Protein AF-A0A6V7W704-F1 (afdb_monomer_lite)

Structure (mmCIF, N/CA/C/O backbone):
data_AF-A0A6V7W704-F1
#
_entry.id   AF-A0A6V7W704-F1
#
loop_
_atom_site.group_PDB
_atom_site.id
_atom_site.type_symbol
_atom_site.label_atom_id
_atom_site.label_a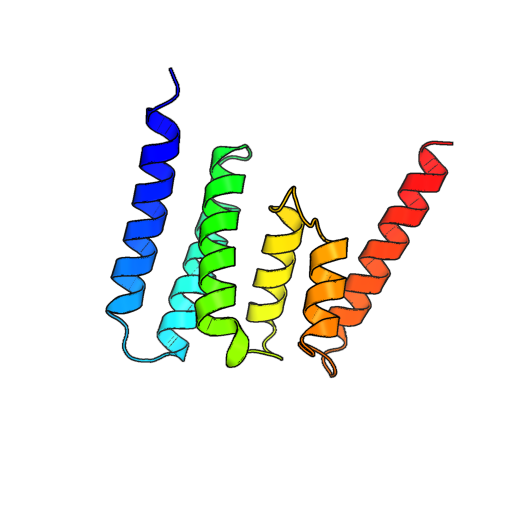lt_id
_atom_site.label_comp_id
_atom_site.label_asym_id
_atom_site.label_entity_id
_atom_site.label_seq_id
_atom_site.pdbx_PDB_ins_code
_atom_site.Cartn_x
_atom_site.Cartn_y
_atom_site.Cartn_z
_atom_site.occupancy
_atom_site.B_iso_or_equiv
_atom_site.auth_seq_id
_atom_site.auth_comp_id
_atom_site.auth_asym_id
_atom_site.auth_atom_id
_atom_site.pdbx_PDB_model_num
ATOM 1 N N . MET A 1 1 ? 15.064 19.495 18.736 1.00 40.66 1 MET A N 1
ATOM 2 C CA . MET A 1 1 ? 13.597 19.692 18.712 1.00 40.66 1 MET A CA 1
ATOM 3 C C . MET A 1 1 ? 12.981 18.735 17.688 1.00 40.66 1 MET A C 1
ATOM 5 O O . MET A 1 1 ? 12.761 19.140 16.558 1.00 40.66 1 MET A O 1
ATOM 9 N N . SER A 1 2 ? 12.744 17.466 18.049 1.00 48.12 2 SER A N 1
ATOM 10 C CA . SER A 1 2 ? 12.350 16.416 17.076 1.00 48.12 2 SER A CA 1
ATOM 11 C C . SER A 1 2 ? 11.178 15.531 17.535 1.00 48.12 2 SER A C 1
ATOM 13 O O . SER A 1 2 ? 10.911 14.497 16.937 1.00 48.12 2 SER A O 1
ATOM 15 N N . THR A 1 3 ? 10.472 15.907 18.605 1.00 52.28 3 THR A N 1
ATOM 16 C CA . THR A 1 3 ? 9.484 15.043 19.285 1.00 52.28 3 THR A CA 1
ATOM 17 C C . THR A 1 3 ? 8.037 15.231 18.818 1.00 52.28 3 THR A C 1
ATOM 19 O O . THR A 1 3 ? 7.212 14.349 19.036 1.00 52.28 3 THR A O 1
ATOM 22 N N . SER A 1 4 ? 7.708 16.350 18.165 1.00 59.91 4 SER A N 1
ATOM 23 C CA . SER A 1 4 ? 6.324 16.682 17.780 1.00 59.91 4 SER A CA 1
ATOM 24 C C . SER A 1 4 ? 5.827 15.880 16.566 1.00 59.91 4 SER A C 1
ATOM 26 O O . SER A 1 4 ? 4.713 15.363 16.560 1.00 59.91 4 SER A O 1
ATOM 28 N N . THR A 1 5 ? 6.673 15.707 15.547 1.00 59.22 5 THR A N 1
ATOM 29 C CA . THR A 1 5 ? 6.287 15.102 14.262 1.00 59.22 5 THR A CA 1
ATOM 30 C C . THR A 1 5 ? 6.114 13.587 14.330 1.00 59.22 5 THR A C 1
ATOM 32 O O . THR A 1 5 ? 5.145 13.069 13.777 1.00 59.22 5 THR A O 1
ATOM 35 N N . ALA A 1 6 ? 7.005 12.885 15.038 1.00 60.75 6 ALA A N 1
ATOM 36 C CA . ALA A 1 6 ? 6.920 11.436 15.233 1.00 60.75 6 ALA A CA 1
ATOM 37 C C . ALA A 1 6 ? 5.639 11.036 15.984 1.00 60.75 6 ALA A C 1
ATOM 39 O O . ALA A 1 6 ? 4.983 10.066 15.611 1.00 60.75 6 ALA A O 1
ATOM 40 N N . LYS A 1 7 ? 5.243 11.841 16.979 1.00 67.44 7 LYS A N 1
ATOM 41 C CA . LYS A 1 7 ? 4.055 11.601 17.801 1.00 67.44 7 LYS A CA 1
ATOM 42 C C . LYS A 1 7 ? 2.765 11.639 16.973 1.00 67.44 7 LYS A C 1
ATOM 44 O O . LYS A 1 7 ? 1.978 10.707 17.043 1.00 67.44 7 LYS A O 1
ATOM 49 N N . THR A 1 8 ? 2.591 12.641 16.104 1.00 74.38 8 THR A N 1
ATOM 50 C CA . THR A 1 8 ? 1.390 12.728 15.248 1.00 74.38 8 THR A CA 1
ATOM 51 C C . THR A 1 8 ? 1.293 11.590 14.227 1.00 74.38 8 THR A C 1
ATOM 53 O O . THR A 1 8 ? 0.201 11.107 13.948 1.00 74.38 8 THR A O 1
ATOM 56 N N . THR A 1 9 ? 2.419 11.158 13.650 1.00 77.44 9 THR A N 1
ATOM 57 C CA . THR A 1 9 ? 2.443 10.020 12.714 1.00 77.44 9 THR A CA 1
ATOM 58 C C . THR A 1 9 ? 1.999 8.733 13.404 1.00 77.44 9 THR A C 1
ATOM 60 O O . THR A 1 9 ? 1.191 7.975 12.865 1.00 77.44 9 THR A O 1
ATOM 63 N N . GLU A 1 10 ? 2.506 8.498 14.613 1.00 79.81 10 GLU A N 1
ATOM 64 C CA . GLU A 1 10 ? 2.158 7.326 15.406 1.00 79.81 10 GLU A CA 1
ATOM 65 C C . GLU A 1 10 ? 0.689 7.351 15.856 1.00 79.81 10 GLU A C 1
ATOM 67 O O . GLU A 1 10 ? 0.017 6.320 15.804 1.00 79.81 10 GLU A O 1
ATOM 72 N N . ASP A 1 11 ? 0.159 8.526 16.201 1.00 86.44 11 ASP A N 1
ATOM 73 C CA . ASP A 1 11 ? -1.253 8.707 16.550 1.00 86.44 11 ASP A CA 1
ATOM 74 C C . ASP A 1 11 ? -2.182 8.401 15.359 1.00 86.44 11 ASP A C 1
ATOM 76 O O . ASP A 1 11 ? -3.147 7.647 15.512 1.00 86.44 11 ASP A O 1
ATOM 80 N N . ASN A 1 12 ? -1.857 8.893 14.154 1.00 86.19 12 ASN A N 1
ATOM 81 C CA . ASN A 1 12 ? -2.613 8.594 12.929 1.00 86.19 12 ASN A CA 1
ATOM 82 C C . ASN A 1 12 ? -2.622 7.090 12.624 1.00 86.19 12 ASN A C 1
ATOM 84 O O . ASN A 1 12 ? -3.669 6.504 12.346 1.00 86.19 12 ASN A O 1
ATOM 88 N N . PHE A 1 13 ? -1.455 6.449 12.711 1.00 90.69 13 PHE A N 1
ATOM 89 C CA . PHE A 1 13 ? -1.322 5.014 12.484 1.00 90.69 13 PHE A CA 1
ATOM 90 C C . PHE A 1 13 ? -2.147 4.200 13.490 1.00 90.69 13 PHE A C 1
ATOM 92 O O . PHE A 1 13 ? -2.925 3.326 13.099 1.00 90.69 13 PHE A O 1
ATOM 99 N N . ARG A 1 14 ? -2.041 4.525 14.786 1.00 91.25 14 ARG A N 1
ATOM 100 C CA . ARG A 1 14 ? -2.803 3.864 15.856 1.00 91.25 14 ARG A CA 1
ATOM 101 C C . ARG A 1 14 ? -4.308 4.048 15.688 1.00 91.25 14 ARG A C 1
ATOM 103 O O . ARG A 1 14 ? -5.052 3.093 15.919 1.00 91.25 14 ARG A O 1
ATOM 110 N N . TYR A 1 15 ? -4.758 5.232 15.272 1.00 91.62 15 TYR A N 1
ATOM 111 C CA . TYR A 1 15 ? -6.168 5.493 14.983 1.00 91.62 15 TYR A CA 1
ATOM 112 C C . TYR A 1 15 ? -6.696 4.557 13.888 1.00 91.62 15 TYR A C 1
ATOM 114 O O . TYR A 1 15 ? -7.661 3.826 14.129 1.00 91.62 15 TYR A O 1
ATOM 122 N N . VAL A 1 16 ? -6.030 4.513 12.726 1.00 94.31 16 VAL A N 1
ATOM 123 C CA . VAL A 1 16 ? -6.458 3.672 11.595 1.00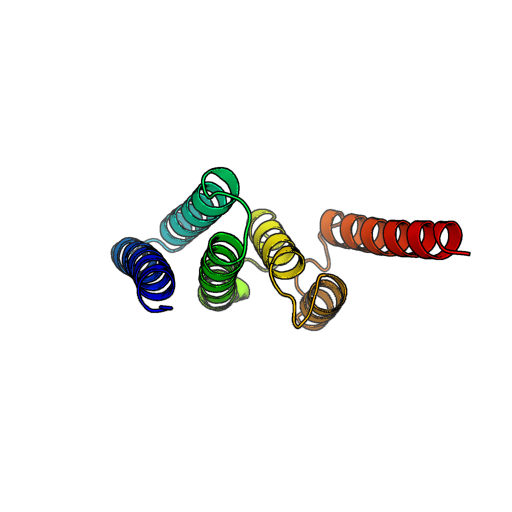 94.31 16 VAL A CA 1
ATOM 124 C C . VAL A 1 16 ? -6.461 2.197 11.985 1.00 94.31 16 VAL A C 1
ATOM 126 O O . VAL A 1 16 ? -7.441 1.499 11.732 1.00 94.31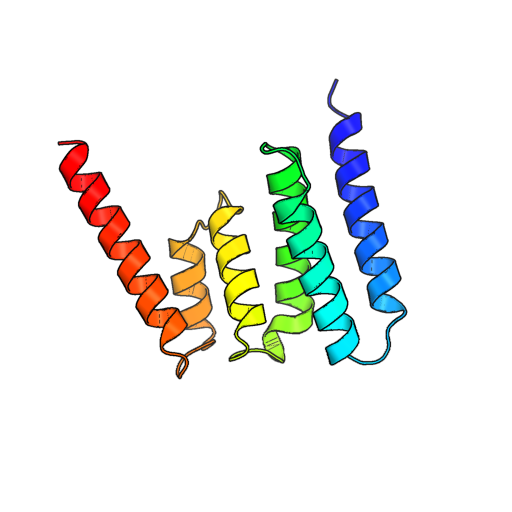 16 VAL A O 1
ATOM 129 N N . GLN A 1 17 ? -5.409 1.715 12.653 1.00 94.12 17 GLN A N 1
ATOM 130 C CA . GLN A 1 17 ? -5.341 0.321 13.090 1.00 94.12 17 GLN A CA 1
ATOM 131 C C . GLN A 1 17 ? -6.460 -0.043 14.069 1.00 94.12 17 GLN A C 1
ATOM 133 O O . GLN A 1 17 ? -7.054 -1.115 13.952 1.00 94.12 17 GLN A O 1
ATOM 138 N N . LYS A 1 18 ? -6.758 0.828 15.041 1.00 94.62 18 LYS A N 1
ATOM 139 C CA . LYS A 1 18 ? -7.817 0.579 16.025 1.00 94.62 18 LYS A CA 1
ATOM 140 C C . LYS A 1 18 ? -9.193 0.538 15.360 1.00 94.62 18 LYS A C 1
ATOM 142 O O . LYS A 1 18 ? -9.955 -0.383 15.635 1.00 94.62 18 LYS A O 1
ATOM 147 N N . ALA A 1 19 ? -9.481 1.486 14.469 1.00 95.69 19 ALA A N 1
ATOM 148 C CA . ALA A 1 19 ? -10.737 1.526 13.723 1.00 95.69 19 ALA A CA 1
ATOM 149 C C . ALA A 1 19 ? -10.891 0.322 12.775 1.00 95.69 19 ALA A C 1
ATOM 151 O O . ALA A 1 19 ? -11.962 -0.272 12.690 1.00 95.69 19 ALA A O 1
ATOM 152 N N . ALA A 1 20 ? -9.812 -0.099 12.111 1.00 96.31 20 ALA A N 1
ATOM 153 C CA . ALA A 1 20 ? -9.837 -1.272 11.243 1.00 96.31 20 ALA A CA 1
ATOM 154 C C . ALA A 1 20 ? -10.107 -2.568 12.026 1.00 96.31 20 ALA A C 1
ATOM 156 O O . ALA A 1 20 ? -10.868 -3.418 11.571 1.00 96.31 20 ALA A O 1
ATOM 157 N N . LYS A 1 21 ? -9.527 -2.715 13.224 1.00 94.00 21 LYS A N 1
ATOM 158 C CA . LYS A 1 21 ? -9.712 -3.907 14.069 1.00 94.00 21 LYS A CA 1
ATOM 159 C C . LYS A 1 21 ? -11.144 -4.095 14.572 1.00 94.00 21 LYS A C 1
ATOM 161 O O . LYS A 1 21 ? -11.493 -5.221 14.898 1.00 94.00 21 LYS A O 1
ATOM 166 N N . SER A 1 22 ? -11.962 -3.042 14.621 1.00 96.00 22 SER A N 1
ATOM 167 C CA . SER A 1 22 ? -13.389 -3.154 14.961 1.00 96.00 22 SER A CA 1
ATOM 168 C C . SER A 1 22 ? -14.288 -3.554 13.783 1.00 96.00 22 SER A C 1
ATOM 170 O O . SER A 1 22 ? -15.498 -3.645 13.953 1.00 96.00 22 SER A O 1
ATOM 172 N N . ILE A 1 23 ? -13.731 -3.749 12.584 1.00 97.50 23 ILE A N 1
ATOM 173 C CA . ILE A 1 23 ? -14.481 -4.173 11.396 1.00 97.50 23 ILE A CA 1
ATOM 174 C C . ILE A 1 23 ? -14.222 -5.661 11.177 1.00 97.50 23 ILE A C 1
ATOM 176 O O . ILE A 1 23 ? -13.131 -6.029 10.750 1.00 97.50 23 ILE A O 1
ATOM 180 N N . ASP A 1 24 ? -15.203 -6.520 11.443 1.00 95.94 24 ASP A N 1
ATOM 181 C CA . ASP A 1 24 ? -15.023 -7.979 11.348 1.00 95.94 24 ASP A CA 1
ATOM 182 C C . ASP A 1 24 ? -14.878 -8.479 9.906 1.00 95.94 24 ASP A C 1
ATOM 184 O O . ASP A 1 24 ? -14.066 -9.358 9.624 1.00 95.94 24 ASP A O 1
ATOM 188 N N . ASP A 1 25 ? -15.629 -7.884 8.980 1.00 97.50 25 ASP A N 1
ATOM 189 C CA . ASP A 1 25 ? -15.598 -8.241 7.563 1.00 97.50 25 ASP A CA 1
ATOM 190 C C . ASP A 1 25 ? -14.272 -7.815 6.910 1.00 97.50 25 ASP A C 1
ATOM 192 O O . ASP A 1 25 ? -13.914 -6.633 6.903 1.00 97.50 25 ASP A O 1
ATOM 196 N N . ILE A 1 26 ? -13.544 -8.787 6.353 1.00 95.69 26 ILE A N 1
ATOM 197 C CA . ILE A 1 26 ? -12.197 -8.578 5.806 1.00 95.69 26 ILE A CA 1
ATOM 198 C C . ILE A 1 26 ? -12.175 -7.646 4.589 1.00 95.69 26 ILE A C 1
ATOM 200 O O . ILE A 1 26 ? -11.236 -6.864 4.447 1.00 95.69 26 ILE A O 1
ATOM 204 N N . GLU A 1 27 ? -13.197 -7.690 3.734 1.00 96.81 27 GLU A N 1
ATOM 205 C CA . GLU A 1 27 ? -13.294 -6.840 2.544 1.00 96.81 27 GLU A CA 1
ATOM 206 C C . GLU A 1 27 ? -13.605 -5.401 2.955 1.00 96.81 27 GLU A C 1
ATOM 208 O O . GLU A 1 27 ? -12.918 -4.468 2.542 1.00 96.81 27 GLU A O 1
ATOM 213 N N . LYS A 1 28 ? -14.569 -5.200 3.859 1.00 97.94 28 LYS A N 1
ATOM 214 C CA . LYS A 1 28 ? -14.872 -3.873 4.416 1.00 97.94 28 LYS A CA 1
ATOM 215 C C . LYS A 1 28 ? -13.674 -3.297 5.162 1.00 97.94 28 LYS A C 1
ATOM 217 O O . LYS A 1 28 ? -13.400 -2.102 5.038 1.00 97.94 28 LYS A O 1
ATOM 222 N N . ARG A 1 29 ? -12.942 -4.131 5.906 1.00 97.88 29 ARG A N 1
ATOM 223 C CA . ARG A 1 29 ? -11.713 -3.731 6.596 1.00 97.88 29 ARG A CA 1
ATOM 224 C C . ARG A 1 29 ? -10.639 -3.305 5.598 1.00 97.88 29 ARG A C 1
ATOM 226 O O . ARG A 1 29 ? -10.053 -2.238 5.771 1.00 97.88 29 ARG A O 1
ATOM 233 N N . PHE A 1 30 ? -10.412 -4.089 4.545 1.00 97.75 30 PHE A N 1
ATOM 234 C CA . PHE A 1 30 ? -9.458 -3.749 3.491 1.00 97.75 30 PHE A CA 1
ATOM 235 C C . PHE A 1 30 ? -9.833 -2.436 2.792 1.00 97.75 30 PHE A C 1
ATOM 237 O O . PHE A 1 30 ? -9.000 -1.537 2.695 1.00 97.75 30 PHE A O 1
ATOM 244 N N . VAL A 1 31 ? -11.097 -2.277 2.386 1.00 97.75 31 VAL A N 1
ATOM 245 C CA . VAL A 1 31 ? -11.611 -1.048 1.759 1.00 97.75 31 VAL A CA 1
ATOM 246 C C . VAL A 1 31 ? -11.420 0.165 2.663 1.00 97.75 31 VAL A C 1
ATOM 248 O O . VAL A 1 31 ? -10.993 1.217 2.186 1.00 97.75 31 VAL A O 1
ATOM 251 N N . PHE A 1 32 ? -11.714 0.034 3.959 1.00 98.00 32 PHE A N 1
ATOM 252 C CA . PHE A 1 32 ? -11.487 1.100 4.930 1.00 98.00 32 PHE A CA 1
ATOM 253 C C . PHE A 1 32 ? -10.010 1.507 4.966 1.00 98.00 32 PHE A C 1
ATOM 255 O O . PHE A 1 32 ? -9.699 2.681 4.772 1.00 98.00 32 PHE A O 1
ATOM 262 N N . VAL A 1 33 ? -9.101 0.546 5.150 1.00 97.62 33 VAL A N 1
ATOM 263 C CA . VAL A 1 33 ? -7.657 0.815 5.236 1.00 97.62 33 VAL A CA 1
ATOM 264 C C . VAL A 1 33 ? -7.122 1.428 3.944 1.00 97.62 33 VAL A C 1
ATOM 266 O O . VAL A 1 33 ? -6.421 2.436 3.996 1.00 97.62 33 VAL A O 1
ATOM 269 N N . TYR A 1 34 ? -7.488 0.867 2.790 1.00 98.06 34 TYR A N 1
ATOM 270 C CA . TYR A 1 34 ? -7.105 1.384 1.478 1.00 98.06 34 TYR A CA 1
ATOM 271 C C . TYR A 1 34 ? -7.531 2.847 1.305 1.00 98.06 34 TYR A C 1
ATOM 273 O O . TYR A 1 34 ? -6.707 3.691 0.960 1.00 98.06 34 TYR A O 1
ATOM 281 N N . ARG A 1 35 ? -8.788 3.179 1.628 1.00 97.81 35 ARG A N 1
ATOM 282 C CA . ARG A 1 35 ? -9.290 4.558 1.539 1.00 97.81 35 ARG A CA 1
ATOM 283 C C . ARG A 1 35 ? -8.572 5.504 2.492 1.00 97.81 35 ARG A C 1
ATOM 285 O O . ARG A 1 35 ? -8.230 6.603 2.081 1.00 97.81 35 ARG A O 1
ATOM 292 N N . GLN A 1 36 ? -8.310 5.082 3.731 1.00 97.31 36 GLN A N 1
ATOM 293 C CA . GLN A 1 36 ? -7.551 5.903 4.677 1.00 97.31 36 GLN A CA 1
ATOM 294 C C . GLN A 1 36 ? -6.154 6.216 4.135 1.00 97.31 36 GLN A C 1
ATOM 296 O O . GLN A 1 36 ? -5.738 7.369 4.168 1.00 97.31 36 GLN A O 1
ATOM 301 N N . ILE A 1 37 ? -5.453 5.218 3.587 1.00 97.56 37 ILE A N 1
ATOM 302 C CA . ILE A 1 37 ? -4.133 5.412 2.973 1.00 97.56 37 ILE A CA 1
ATOM 303 C C . ILE A 1 37 ? -4.192 6.458 1.860 1.00 97.56 37 ILE A C 1
ATOM 305 O O . ILE A 1 37 ? -3.369 7.371 1.872 1.00 97.56 37 ILE A O 1
ATOM 309 N N . LEU A 1 38 ? -5.162 6.357 0.947 1.00 97.25 38 LEU A N 1
ATOM 310 C CA . LEU A 1 38 ? -5.331 7.341 -0.124 1.00 97.25 38 LEU A CA 1
ATOM 311 C C . LEU A 1 38 ? -5.637 8.737 0.425 1.00 97.25 38 LEU A C 1
ATOM 313 O O . LEU A 1 38 ? -5.011 9.697 0.006 1.00 97.25 38 LEU A O 1
ATOM 317 N N . THR A 1 39 ? -6.507 8.861 1.429 1.00 96.06 39 THR A N 1
ATOM 318 C CA . THR A 1 39 ? -6.786 10.158 2.065 1.00 96.06 39 THR A CA 1
ATOM 319 C C . THR A 1 39 ? -5.534 10.778 2.689 1.00 96.06 39 THR A C 1
ATOM 321 O O . THR A 1 39 ? -5.301 11.973 2.536 1.00 96.06 39 THR A O 1
ATOM 324 N N . PHE A 1 40 ? -4.690 9.997 3.370 1.00 94.88 40 PHE A N 1
ATOM 325 C CA . PHE A 1 40 ? -3.415 10.516 3.880 1.00 94.88 40 PHE A CA 1
ATOM 326 C C . PHE A 1 40 ? -2.452 10.887 2.745 1.00 94.88 40 PHE A C 1
ATOM 328 O O . PHE A 1 40 ? -1.733 11.879 2.853 1.00 94.88 40 PHE A O 1
ATOM 335 N N . GLU A 1 41 ? -2.434 10.116 1.661 1.00 95.81 41 GLU A N 1
ATOM 336 C CA . GLU A 1 41 ? -1.616 10.406 0.485 1.00 95.81 41 GLU A CA 1
ATOM 337 C C . GLU A 1 41 ? -2.077 11.669 -0.252 1.00 95.81 41 GLU A C 1
ATOM 339 O O . GLU A 1 41 ? -1.240 12.444 -0.687 1.00 95.81 41 GLU A O 1
ATOM 344 N N . GLU A 1 42 ? -3.368 11.960 -0.312 1.00 95.50 42 GLU A N 1
ATOM 345 C CA . GLU A 1 42 ? -3.879 13.140 -1.012 1.00 95.50 42 GLU A CA 1
ATOM 346 C C . GLU A 1 42 ? -3.840 14.397 -0.131 1.00 95.50 42 GLU A C 1
ATOM 348 O O . GLU A 1 42 ? -3.476 15.477 -0.594 1.00 95.50 42 GLU A O 1
ATOM 353 N N . CYS A 1 43 ? -4.202 14.276 1.150 1.00 93.69 43 CYS A N 1
ATOM 354 C CA . CYS A 1 43 ? -4.458 15.433 2.011 1.00 93.69 43 CYS A CA 1
ATOM 355 C C . CYS A 1 43 ? -3.261 15.877 2.861 1.00 93.69 43 CYS A C 1
ATOM 357 O O . CYS A 1 43 ? -3.290 16.977 3.415 1.00 93.69 43 CYS A O 1
ATOM 359 N N . MET A 1 44 ? -2.224 15.049 3.027 1.00 93.12 44 MET A N 1
ATOM 360 C CA . MET A 1 44 ? -1.026 15.477 3.753 1.00 93.12 44 MET A CA 1
ATOM 361 C C . MET A 1 44 ? -0.111 16.318 2.863 1.00 93.12 44 MET A C 1
ATOM 363 O O . MET A 1 44 ? 0.152 15.972 1.708 1.00 93.12 44 MET A O 1
ATOM 367 N N . GLU A 1 45 ? 0.445 17.376 3.454 1.00 92.50 45 GLU A N 1
ATOM 368 C CA . GLU A 1 45 ? 1.496 18.185 2.841 1.00 92.50 45 GLU A CA 1
ATOM 369 C C . GLU A 1 45 ? 2.722 17.326 2.503 1.00 92.50 45 GLU A C 1
ATOM 371 O O . GLU A 1 45 ? 3.123 16.449 3.278 1.00 92.50 45 GLU A O 1
ATOM 376 N N . GLU A 1 46 ? 3.308 17.570 1.330 1.00 91.81 46 GLU A N 1
ATOM 377 C CA . GLU A 1 46 ? 4.502 16.862 0.879 1.00 91.81 46 GLU A CA 1
ATOM 378 C C . GLU A 1 46 ? 5.670 17.055 1.847 1.00 91.81 46 GLU A C 1
ATOM 380 O O . GLU A 1 46 ? 5.921 18.142 2.364 1.00 91.81 46 GLU A O 1
ATOM 385 N N . GLY A 1 47 ? 6.416 15.977 2.085 1.00 91.00 47 GLY A N 1
ATOM 386 C CA . GLY A 1 47 ? 7.598 16.020 2.932 1.00 91.00 47 GLY A CA 1
ATOM 387 C C . GLY A 1 47 ? 7.785 14.782 3.806 1.00 91.00 47 GLY A C 1
ATOM 388 O O . GLY A 1 47 ? 7.057 13.791 3.693 1.00 91.00 47 GLY A O 1
ATOM 389 N N . PRO A 1 48 ? 8.765 14.824 4.729 1.00 90.38 48 PRO A N 1
ATOM 390 C CA . PRO A 1 48 ? 9.172 13.656 5.509 1.00 90.38 48 PRO A CA 1
ATOM 391 C C . PRO A 1 48 ? 8.033 13.024 6.319 1.00 90.38 48 PRO A C 1
ATOM 393 O O . PRO A 1 48 ? 7.975 11.803 6.462 1.00 90.38 48 PRO A O 1
ATOM 396 N N . LYS A 1 49 ? 7.100 13.844 6.819 1.00 89.31 49 LYS A N 1
ATOM 397 C CA . LYS A 1 49 ? 5.972 13.386 7.641 1.00 89.31 49 LYS A CA 1
ATOM 398 C C . LYS A 1 49 ? 4.978 12.539 6.844 1.00 89.31 49 LYS A C 1
ATOM 400 O O . LYS A 1 49 ? 4.585 11.466 7.305 1.00 89.31 49 LYS A O 1
ATOM 405 N N . LYS A 1 50 ? 4.596 13.006 5.652 1.00 92.06 50 LYS A N 1
ATOM 406 C CA . LYS A 1 50 ? 3.753 12.262 4.709 1.00 92.06 50 LYS A CA 1
ATOM 407 C C . LYS A 1 50 ? 4.429 10.965 4.298 1.00 92.06 50 LYS A C 1
ATOM 409 O O . LYS A 1 50 ? 3.835 9.902 4.457 1.00 92.06 50 LYS A O 1
ATOM 414 N N . ASN A 1 51 ? 5.700 11.044 3.898 1.00 92.12 51 ASN A N 1
ATOM 415 C CA . ASN A 1 51 ? 6.476 9.876 3.484 1.00 92.12 51 ASN A CA 1
ATOM 416 C C . ASN A 1 51 ? 6.478 8.792 4.563 1.00 92.12 51 ASN A C 1
ATOM 418 O O . ASN A 1 51 ? 6.199 7.631 4.274 1.00 92.12 51 ASN A O 1
ATOM 422 N N . GLN A 1 52 ? 6.735 9.169 5.817 1.00 91.94 52 GLN A N 1
ATOM 423 C CA . GLN A 1 52 ? 6.734 8.226 6.930 1.00 91.94 52 GLN A CA 1
ATOM 424 C C . GLN A 1 52 ? 5.336 7.656 7.206 1.00 91.94 52 GLN A C 1
ATOM 426 O O . GLN A 1 52 ? 5.199 6.443 7.355 1.00 91.94 52 GLN A O 1
ATOM 431 N N . THR A 1 53 ? 4.305 8.504 7.250 1.00 92.88 53 THR A N 1
ATOM 432 C CA . THR A 1 53 ? 2.929 8.090 7.574 1.00 92.88 53 THR A CA 1
ATOM 433 C C . THR A 1 53 ? 2.380 7.126 6.525 1.00 92.88 53 THR A C 1
ATOM 435 O O . THR A 1 53 ? 1.934 6.029 6.866 1.00 92.88 53 THR A O 1
ATOM 438 N N . VAL A 1 54 ? 2.474 7.495 5.244 1.00 95.00 54 VAL A N 1
ATOM 439 C CA . VAL A 1 54 ? 1.991 6.666 4.133 1.00 95.00 54 VAL A CA 1
ATOM 440 C C . VAL A 1 54 ? 2.794 5.370 4.057 1.00 95.00 54 VAL A C 1
ATOM 442 O O . VAL A 1 54 ? 2.196 4.297 4.003 1.00 95.00 54 VAL A O 1
ATOM 445 N N . LYS A 1 55 ? 4.132 5.421 4.160 1.00 94.19 55 LYS A N 1
ATOM 446 C CA . LYS A 1 55 ? 4.965 4.207 4.163 1.00 94.19 55 LYS A CA 1
ATOM 447 C C . LYS A 1 55 ? 4.575 3.249 5.288 1.00 94.19 55 LYS A C 1
ATOM 449 O O . LYS A 1 55 ? 4.463 2.049 5.041 1.00 94.19 55 LYS A O 1
ATOM 454 N N . MET A 1 56 ? 4.362 3.746 6.508 1.00 94.44 56 MET A N 1
ATOM 455 C CA . MET A 1 56 ? 3.968 2.909 7.646 1.00 94.44 56 MET A CA 1
ATOM 456 C C . MET A 1 56 ? 2.612 2.234 7.418 1.00 94.44 56 MET A C 1
ATOM 458 O O . MET A 1 56 ? 2.502 1.019 7.589 1.00 94.44 56 MET A O 1
ATOM 462 N N . LEU A 1 57 ? 1.600 2.996 6.992 1.00 96.19 57 LEU A N 1
ATOM 463 C CA . LEU A 1 57 ? 0.263 2.458 6.732 1.00 96.19 57 LEU A CA 1
ATOM 464 C C . LEU A 1 57 ? 0.266 1.445 5.581 1.00 96.19 57 LEU A C 1
ATOM 466 O O . LEU A 1 57 ? -0.315 0.371 5.719 1.00 96.19 57 LEU A O 1
ATOM 470 N N . VAL A 1 58 ? 0.962 1.747 4.482 1.00 96.44 58 VAL A N 1
ATOM 471 C CA . VAL A 1 58 ? 1.095 0.844 3.331 1.00 96.44 58 VAL A CA 1
ATOM 472 C C . VAL A 1 58 ? 1.818 -0.439 3.730 1.00 96.44 58 VAL A C 1
ATOM 474 O O . VAL A 1 58 ? 1.344 -1.522 3.410 1.00 96.44 58 VAL A O 1
ATOM 477 N N . THR A 1 59 ? 2.922 -0.349 4.479 1.00 95.19 59 THR A N 1
ATOM 478 C CA . THR A 1 59 ? 3.651 -1.534 4.971 1.00 95.19 59 THR A CA 1
ATOM 479 C C . THR A 1 59 ? 2.733 -2.439 5.787 1.00 95.19 59 THR A C 1
ATOM 481 O O . THR A 1 59 ? 2.701 -3.650 5.579 1.00 95.19 59 THR A O 1
ATOM 484 N N . TRP A 1 60 ? 1.961 -1.852 6.703 1.00 96.06 60 TRP A N 1
ATOM 485 C CA . TRP A 1 60 ? 1.008 -2.606 7.504 1.00 96.06 60 TRP A CA 1
ATOM 486 C C . TRP A 1 60 ? -0.086 -3.246 6.641 1.00 96.06 60 TRP A C 1
ATOM 488 O O . TRP A 1 60 ? -0.334 -4.440 6.785 1.00 96.06 60 TRP A O 1
ATOM 498 N N . ALA A 1 61 ? -0.682 -2.503 5.706 1.00 96.88 61 ALA A N 1
ATOM 499 C CA . ALA A 1 61 ? -1.723 -3.025 4.824 1.00 96.88 61 ALA A CA 1
ATOM 500 C C . ALA A 1 61 ? -1.222 -4.173 3.928 1.00 96.88 61 ALA A C 1
ATOM 502 O O . ALA A 1 61 ? -1.917 -5.174 3.763 1.00 96.88 61 ALA A O 1
ATOM 503 N N . LEU A 1 62 ? -0.006 -4.069 3.384 1.00 95.38 62 LEU A N 1
ATOM 504 C CA . LEU A 1 62 ? 0.600 -5.130 2.576 1.00 95.38 62 LEU A CA 1
ATOM 505 C C . LEU A 1 62 ? 0.837 -6.408 3.393 1.00 95.38 62 LEU A C 1
ATOM 507 O O . LEU A 1 62 ? 0.592 -7.503 2.890 1.00 95.38 62 LEU A O 1
ATOM 511 N N . ASN A 1 63 ? 1.261 -6.275 4.652 1.00 94.88 63 ASN A N 1
ATOM 512 C CA . ASN A 1 63 ? 1.456 -7.417 5.547 1.00 94.88 63 ASN A CA 1
ATOM 513 C C . ASN A 1 63 ? 0.129 -8.062 5.970 1.00 94.88 63 ASN A C 1
ATOM 515 O O . ASN A 1 63 ? 0.029 -9.285 5.994 1.00 94.88 63 ASN A O 1
ATOM 519 N N . GLU A 1 64 ? -0.881 -7.251 6.289 1.00 95.19 64 GLU A N 1
ATOM 520 C CA . GLU A 1 64 ? -2.188 -7.723 6.764 1.00 95.19 64 GLU A CA 1
ATOM 521 C C . GLU A 1 64 ? -3.001 -8.384 5.640 1.00 95.19 64 GLU A C 1
ATOM 523 O O . GLU A 1 64 ? -3.600 -9.439 5.833 1.00 95.19 64 GLU A O 1
ATOM 528 N N . PHE A 1 65 ? -3.022 -7.776 4.451 1.00 95.62 65 PHE A N 1
ATOM 529 C CA . PHE A 1 65 ? -3.949 -8.155 3.383 1.00 95.62 65 PHE A CA 1
ATOM 530 C C . PHE A 1 65 ? -3.267 -8.816 2.180 1.00 95.62 65 PHE A C 1
ATOM 532 O O . PHE A 1 65 ? -3.940 -9.474 1.391 1.00 95.62 65 PHE A O 1
ATOM 539 N N . GLY A 1 66 ? -1.946 -8.701 2.010 1.00 90.81 66 GLY A N 1
ATOM 540 C CA . GLY A 1 66 ? -1.256 -9.129 0.785 1.00 90.81 66 GLY A CA 1
ATOM 541 C C . GLY A 1 66 ? -1.584 -10.562 0.350 1.00 90.81 66 GLY A C 1
ATOM 542 O O . GLY A 1 66 ? -1.821 -10.817 -0.830 1.00 90.81 66 GLY A O 1
ATOM 543 N N . GLY A 1 67 ? -1.681 -11.496 1.299 1.00 90.00 67 GLY A N 1
ATOM 544 C CA . GLY A 1 67 ? -1.978 -12.900 1.008 1.00 90.00 67 GLY A CA 1
ATOM 545 C C . GLY A 1 67 ? -3.321 -13.144 0.305 1.00 90.00 67 GLY A C 1
ATOM 546 O O . GLY A 1 67 ? -3.392 -14.044 -0.532 1.00 90.00 67 GLY A O 1
ATOM 547 N N . GLY A 1 68 ? -4.350 -12.345 0.613 1.00 91.31 68 GLY A N 1
ATOM 548 C CA . GLY A 1 68 ? -5.720 -12.522 0.112 1.00 91.31 68 GLY A CA 1
ATOM 549 C C . GLY A 1 68 ? -6.039 -11.773 -1.184 1.00 91.31 68 GLY A C 1
ATOM 550 O O . GLY A 1 68 ? -7.011 -12.103 -1.852 1.00 91.31 68 GLY A O 1
ATOM 551 N N . TYR A 1 69 ? -5.208 -10.802 -1.575 1.00 93.75 69 TYR A N 1
ATOM 552 C CA . TYR A 1 69 ? -5.510 -9.851 -2.655 1.00 93.75 69 TYR A CA 1
ATOM 553 C C . TYR A 1 69 ? -4.437 -9.841 -3.757 1.00 93.75 69 TYR A C 1
ATOM 555 O O . TYR A 1 69 ? -4.152 -8.813 -4.367 1.00 93.75 69 TYR A O 1
ATOM 563 N N . LYS A 1 70 ? -3.830 -11.001 -4.043 1.00 92.00 70 LYS A N 1
ATOM 564 C CA . LYS A 1 70 ? -2.668 -11.147 -4.951 1.00 92.00 70 LYS A CA 1
ATOM 565 C C . LYS A 1 70 ? -2.884 -10.683 -6.395 1.00 92.00 70 LYS A C 1
ATOM 567 O O . LYS A 1 70 ? -1.913 -10.543 -7.133 1.00 92.00 70 LYS A O 1
ATOM 572 N N . SER A 1 71 ? -4.129 -10.503 -6.819 1.00 92.31 71 SER A N 1
ATOM 573 C CA . SER A 1 71 ? -4.490 -10.025 -8.159 1.00 92.31 71 SER A CA 1
ATOM 574 C C . SER A 1 71 ? -5.415 -8.807 -8.119 1.00 92.31 71 SER A C 1
ATOM 576 O O . SER A 1 71 ? -5.900 -8.378 -9.160 1.00 92.31 71 SER A O 1
ATOM 578 N N . ASP A 1 72 ? -5.663 -8.242 -6.935 1.00 94.38 72 ASP A N 1
ATOM 579 C CA . ASP A 1 72 ? -6.560 -7.101 -6.769 1.00 94.38 72 ASP A CA 1
ATOM 580 C C . ASP A 1 72 ? -5.869 -5.798 -7.188 1.00 94.38 72 ASP A C 1
ATOM 582 O O . ASP A 1 72 ? -4.769 -5.477 -6.733 1.00 94.38 72 ASP A O 1
ATOM 586 N N . LYS A 1 73 ? -6.533 -5.001 -8.025 1.00 92.31 73 LYS A N 1
ATOM 587 C CA . LYS A 1 73 ? -5.998 -3.720 -8.503 1.00 92.31 73 LYS A CA 1
ATOM 588 C C . LYS A 1 73 ? -5.673 -2.744 -7.362 1.00 92.31 73 LYS A C 1
ATOM 590 O O . LYS A 1 73 ? -4.661 -2.054 -7.423 1.00 92.31 73 LYS A O 1
ATOM 595 N N . ARG A 1 74 ? -6.468 -2.729 -6.290 1.00 95.38 74 ARG A N 1
ATOM 596 C CA . ARG A 1 74 ? -6.237 -1.882 -5.106 1.00 95.38 74 ARG A CA 1
ATOM 597 C C . ARG A 1 74 ? -4.967 -2.304 -4.376 1.00 95.38 74 ARG A C 1
ATOM 599 O O . ARG A 1 74 ? -4.232 -1.463 -3.868 1.00 95.38 74 ARG A O 1
ATOM 606 N N . MET A 1 75 ? -4.674 -3.606 -4.362 1.00 95.94 75 MET A N 1
ATOM 607 C CA . MET A 1 75 ? -3.419 -4.124 -3.818 1.00 95.94 75 MET A CA 1
ATOM 608 C C . MET A 1 75 ? -2.225 -3.682 -4.673 1.00 95.94 75 MET A C 1
ATOM 610 O O . MET A 1 75 ? -1.191 -3.309 -4.123 1.00 95.94 75 MET A O 1
ATOM 614 N N . LEU A 1 76 ? -2.365 -3.657 -6.003 1.00 94.62 76 LEU A N 1
ATOM 615 C CA . LEU A 1 76 ? -1.326 -3.133 -6.896 1.00 94.62 76 LEU A CA 1
ATOM 616 C C . LEU A 1 76 ? -1.034 -1.651 -6.610 1.00 94.62 76 LEU A C 1
ATOM 618 O O . LEU A 1 76 ? 0.128 -1.250 -6.584 1.00 94.62 76 LEU A O 1
ATOM 622 N N . ASP A 1 77 ? -2.058 -0.848 -6.325 1.00 95.56 77 ASP A N 1
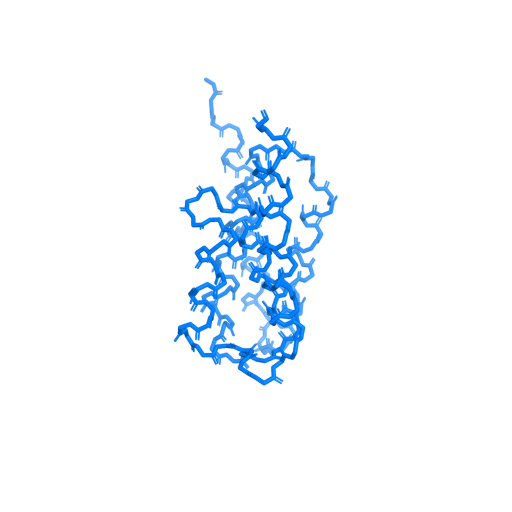ATOM 623 C CA . ASP A 1 77 ? -1.870 0.555 -5.945 1.00 95.56 77 ASP A CA 1
ATOM 624 C C . ASP A 1 77 ? -1.103 0.709 -4.624 1.00 95.56 77 ASP A C 1
ATOM 626 O O . ASP A 1 77 ? -0.214 1.553 -4.524 1.00 95.56 77 ASP A O 1
ATOM 630 N N . LEU A 1 78 ? -1.355 -0.149 -3.629 1.00 96.56 78 LEU A N 1
ATOM 631 C CA . LEU A 1 78 ? -0.567 -0.151 -2.390 1.00 96.56 78 LEU A CA 1
ATOM 632 C C . LEU A 1 78 ? 0.910 -0.474 -2.649 1.00 96.56 78 LEU A C 1
ATOM 634 O O . LEU A 1 78 ? 1.792 0.168 -2.077 1.00 96.56 78 LEU A O 1
ATOM 638 N N . TRP A 1 79 ? 1.208 -1.411 -3.552 1.00 95.31 79 TRP A N 1
ATOM 639 C CA . TRP A 1 79 ? 2.589 -1.671 -3.964 1.00 95.31 79 TRP A CA 1
ATOM 640 C C . TRP A 1 79 ? 3.221 -0.460 -4.661 1.00 95.31 79 TRP A C 1
ATOM 642 O O . TRP A 1 79 ? 4.359 -0.110 -4.346 1.00 95.31 79 TRP A O 1
ATOM 652 N N . LYS A 1 80 ? 2.485 0.257 -5.521 1.00 94.62 80 LYS A N 1
ATOM 653 C CA . LYS A 1 80 ? 2.977 1.511 -6.123 1.00 94.62 80 LYS A CA 1
ATOM 654 C C . LYS A 1 80 ? 3.335 2.547 -5.061 1.00 94.62 80 LYS A C 1
ATOM 656 O O . LYS A 1 80 ? 4.404 3.155 -5.131 1.00 94.62 80 LYS A O 1
ATOM 661 N N . LEU A 1 81 ? 2.474 2.723 -4.058 1.00 96.12 81 LEU A N 1
ATOM 662 C CA . LEU A 1 81 ? 2.730 3.642 -2.949 1.00 96.12 81 LEU A CA 1
ATOM 663 C C . LEU A 1 81 ? 3.962 3.226 -2.141 1.00 96.12 81 LEU A C 1
ATOM 665 O O . LEU A 1 81 ? 4.769 4.083 -1.780 1.00 96.12 81 LEU A O 1
ATOM 669 N N . MET A 1 82 ? 4.164 1.925 -1.912 1.00 95.44 82 MET A N 1
ATOM 670 C CA . MET A 1 82 ? 5.390 1.424 -1.288 1.00 95.44 82 MET A CA 1
ATOM 671 C C . MET A 1 82 ? 6.628 1.814 -2.107 1.00 95.44 82 MET A C 1
ATOM 673 O O . MET A 1 82 ? 7.609 2.287 -1.536 1.00 95.44 82 MET A O 1
ATOM 677 N N . GLY A 1 83 ? 6.580 1.670 -3.434 1.00 94.12 83 GLY A N 1
ATOM 678 C CA . GLY A 1 83 ? 7.690 2.036 -4.317 1.00 94.12 83 GLY A CA 1
ATOM 679 C C . GLY A 1 83 ? 7.968 3.542 -4.335 1.00 94.12 83 GLY A C 1
ATOM 680 O O . GLY A 1 83 ? 9.126 3.951 -4.327 1.00 94.12 83 GLY A O 1
ATOM 681 N N . LYS A 1 84 ? 6.911 4.366 -4.296 1.00 94.00 84 LYS A N 1
ATOM 682 C CA . LYS A 1 84 ? 6.991 5.836 -4.242 1.00 94.00 84 LYS A CA 1
ATOM 683 C C . LYS A 1 84 ? 7.602 6.341 -2.932 1.00 94.00 84 LYS A C 1
ATOM 685 O O . LYS A 1 84 ? 8.442 7.233 -2.958 1.00 94.00 84 LYS A O 1
ATOM 690 N N . TYR A 1 85 ? 7.172 5.792 -1.796 1.00 93.12 85 TYR A N 1
ATOM 691 C CA . TYR A 1 85 ? 7.506 6.329 -0.471 1.00 93.12 85 TYR A CA 1
ATOM 692 C C . TYR A 1 85 ? 8.633 5.580 0.258 1.00 93.12 85 TYR A C 1
ATOM 694 O O . TYR A 1 85 ? 9.076 6.015 1.325 1.00 93.12 85 TYR A O 1
ATOM 702 N N . SER A 1 86 ? 9.127 4.461 -0.278 1.00 87.12 86 SER A N 1
ATOM 703 C CA . SER A 1 86 ? 10.238 3.724 0.324 1.00 87.12 86 SER A CA 1
ATOM 704 C C . SER A 1 86 ? 11.585 4.088 -0.292 1.00 87.12 86 SER A C 1
ATOM 706 O O . SER A 1 86 ? 11.980 3.552 -1.321 1.00 87.12 86 SER A O 1
ATOM 708 N N . ASN A 1 87 ? 12.362 4.897 0.429 1.00 80.81 87 ASN A N 1
ATOM 709 C CA . ASN A 1 87 ? 13.741 5.237 0.052 1.00 80.81 87 ASN A CA 1
ATOM 710 C C . ASN A 1 87 ? 14.716 4.043 0.083 1.00 80.81 87 ASN A C 1
ATOM 712 O O . ASN A 1 87 ? 15.840 4.166 -0.385 1.00 80.81 87 ASN A O 1
ATOM 716 N N . THR A 1 88 ? 14.329 2.917 0.694 1.00 82.50 88 THR A N 1
ATOM 717 C CA . THR A 1 88 ? 15.228 1.770 0.916 1.00 82.50 88 THR A CA 1
ATOM 718 C C . THR A 1 88 ? 15.183 0.768 -0.230 1.00 82.50 88 THR A C 1
ATOM 720 O O . THR A 1 88 ? 16.222 0.269 -0.638 1.00 82.50 88 THR A O 1
ATOM 723 N N . ILE A 1 89 ? 13.982 0.456 -0.724 1.00 85.25 89 ILE A N 1
ATOM 724 C CA . ILE A 1 89 ? 13.791 -0.515 -1.813 1.00 85.25 89 ILE A CA 1
ATOM 725 C C . ILE A 1 89 ? 13.460 0.168 -3.142 1.00 85.25 89 ILE A C 1
ATOM 727 O O . ILE A 1 89 ? 13.754 -0.386 -4.197 1.00 85.25 89 ILE A O 1
ATOM 731 N N . GLY A 1 90 ? 12.864 1.366 -3.099 1.00 90.44 90 GLY A N 1
ATOM 732 C CA . GLY A 1 90 ? 12.376 2.065 -4.282 1.00 90.44 90 GLY A CA 1
ATOM 733 C C . GLY A 1 90 ? 11.348 1.259 -5.079 1.00 90.44 90 GLY A C 1
ATOM 734 O O . GLY A 1 90 ? 10.854 0.216 -4.645 1.00 90.44 90 GLY A O 1
ATOM 735 N N . MET A 1 91 ? 11.022 1.755 -6.271 1.00 94.12 91 MET A N 1
ATOM 736 C CA . MET A 1 91 ? 10.104 1.065 -7.176 1.00 94.12 91 MET A CA 1
ATOM 737 C C . MET A 1 91 ? 10.722 -0.213 -7.764 1.00 94.12 91 MET A C 1
ATOM 739 O O . MET A 1 91 ? 10.025 -1.219 -7.844 1.00 94.12 91 MET A O 1
ATOM 743 N N . ASP A 1 92 ? 12.020 -0.213 -8.093 1.00 93.00 92 ASP A N 1
ATOM 744 C CA . ASP A 1 92 ? 12.723 -1.402 -8.605 1.00 93.00 92 ASP A CA 1
ATOM 745 C C . ASP A 1 92 ? 12.587 -2.594 -7.643 1.00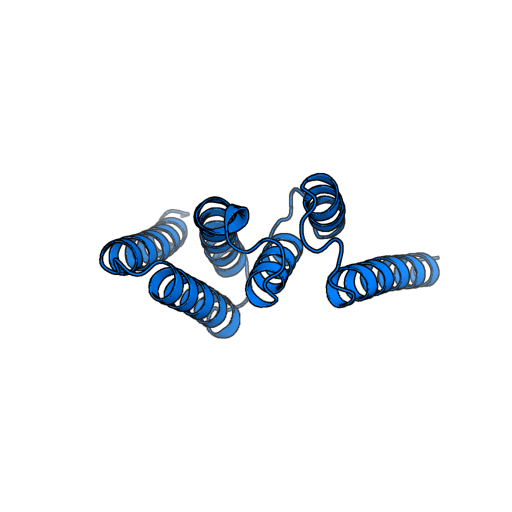 93.00 92 ASP A C 1
ATOM 747 O O . ASP A 1 92 ? 12.085 -3.654 -8.018 1.00 93.00 92 ASP A O 1
ATOM 751 N N . GLY A 1 93 ? 12.935 -2.394 -6.366 1.00 92.75 93 GLY A N 1
ATOM 752 C CA . GLY A 1 93 ? 12.851 -3.452 -5.361 1.00 92.75 93 GLY A CA 1
ATOM 753 C C . GLY A 1 93 ? 11.415 -3.900 -5.081 1.00 92.75 93 GLY A C 1
ATOM 754 O O . GLY A 1 93 ? 11.184 -5.066 -4.761 1.00 92.75 93 GLY A O 1
ATOM 755 N N . VAL A 1 94 ? 10.427 -3.010 -5.231 1.00 93.62 94 VAL A N 1
ATOM 756 C CA . VAL A 1 94 ? 9.011 -3.398 -5.158 1.00 93.62 94 VAL A CA 1
ATOM 757 C C . VAL A 1 94 ? 8.628 -4.302 -6.324 1.00 93.62 94 VAL A C 1
ATOM 759 O O . VAL A 1 94 ? 8.063 -5.365 -6.082 1.00 93.62 94 VAL A O 1
ATOM 762 N N . LEU A 1 95 ? 8.932 -3.907 -7.560 1.00 94.50 95 LEU A N 1
ATOM 763 C CA . LEU A 1 95 ? 8.582 -4.659 -8.768 1.00 94.50 95 LEU A CA 1
ATOM 764 C C . LEU A 1 95 ? 9.179 -6.071 -8.735 1.00 94.50 95 LEU A C 1
ATOM 766 O O . LEU A 1 95 ? 8.458 -7.059 -8.900 1.00 94.50 95 LEU A O 1
ATOM 770 N N . GLU A 1 96 ? 10.468 -6.176 -8.410 1.00 94.56 96 GLU A N 1
ATOM 771 C CA . GLU A 1 96 ? 11.165 -7.455 -8.265 1.00 94.56 96 GLU A CA 1
ATOM 772 C C . GLU A 1 96 ? 10.543 -8.326 -7.169 1.00 94.56 96 GLU A C 1
ATOM 774 O O . GLU A 1 96 ? 10.297 -9.520 -7.371 1.00 94.56 96 GLU A O 1
ATOM 779 N N . ASN A 1 97 ? 10.247 -7.739 -6.006 1.00 92.62 97 ASN A N 1
ATOM 780 C CA . ASN A 1 97 ? 9.682 -8.480 -4.887 1.00 92.62 97 ASN A CA 1
ATOM 781 C C . ASN A 1 97 ? 8.254 -8.962 -5.175 1.00 92.62 97 ASN A C 1
ATOM 783 O O . ASN A 1 97 ? 7.936 -10.119 -4.908 1.00 92.62 97 ASN A O 1
ATOM 787 N N . VAL A 1 98 ? 7.408 -8.110 -5.753 1.00 93.31 98 VAL A N 1
ATOM 788 C CA . VAL A 1 98 ? 6.033 -8.442 -6.158 1.00 93.31 98 VAL A CA 1
ATOM 789 C C . VAL A 1 98 ? 6.031 -9.604 -7.151 1.00 93.31 98 VAL A C 1
ATOM 791 O O . VAL A 1 98 ? 5.302 -10.583 -6.959 1.00 93.31 98 VAL A O 1
ATOM 794 N N . HIS A 1 99 ? 6.907 -9.547 -8.155 1.00 93.50 99 HIS A N 1
ATOM 795 C CA . HIS A 1 99 ? 7.075 -10.618 -9.130 1.00 93.50 99 HIS A CA 1
ATOM 796 C C . HIS A 1 99 ? 7.552 -11.925 -8.484 1.00 93.50 99 HIS A C 1
ATOM 798 O O . HIS A 1 99 ? 6.957 -12.983 -8.704 1.00 93.50 99 HIS A O 1
ATOM 804 N N . ARG A 1 100 ? 8.574 -11.855 -7.621 1.00 93.88 100 ARG A N 1
ATOM 805 C CA . ARG A 1 100 ? 9.115 -13.008 -6.884 1.00 93.88 100 ARG A CA 1
ATOM 806 C C . ARG A 1 100 ? 8.068 -13.670 -5.985 1.00 93.88 100 ARG A C 1
ATOM 808 O O . ARG A 1 100 ? 8.002 -14.894 -5.921 1.00 93.88 100 ARG A O 1
ATOM 815 N N . LEU A 1 101 ? 7.235 -12.876 -5.312 1.00 91.19 101 LEU A N 1
ATOM 816 C CA . LEU A 1 101 ? 6.117 -13.353 -4.488 1.00 91.19 101 LEU A CA 1
ATOM 817 C C . LEU A 1 101 ? 4.967 -13.943 -5.319 1.00 91.19 101 LEU A C 1
ATOM 819 O O . LEU A 1 101 ? 4.049 -14.559 -4.770 1.00 91.19 101 LEU A O 1
ATOM 823 N N . GLY A 1 102 ? 5.010 -13.768 -6.638 1.00 92.06 102 GLY A N 1
ATOM 824 C CA . GLY A 1 102 ? 4.018 -14.279 -7.565 1.00 92.06 102 GLY A CA 1
ATOM 825 C C . GLY A 1 102 ? 2.695 -13.525 -7.545 1.00 92.06 102 GLY A C 1
ATOM 826 O O . GLY A 1 102 ? 1.668 -14.097 -7.910 1.00 92.06 102 GLY A O 1
ATOM 827 N N . PHE A 1 103 ? 2.710 -12.269 -7.109 1.00 92.31 103 PHE A N 1
ATOM 828 C CA . PHE A 1 103 ? 1.554 -11.386 -7.186 1.00 92.31 103 PHE A CA 1
ATOM 829 C C . PHE A 1 103 ? 1.402 -10.896 -8.629 1.00 92.31 103 PHE A C 1
ATOM 831 O O . PHE A 1 103 ? 2.383 -10.785 -9.359 1.00 92.31 103 PHE A O 1
ATOM 838 N N . PHE A 1 104 ? 0.166 -10.631 -9.051 1.00 94.06 104 PHE A N 1
ATOM 839 C CA . PHE A 1 104 ? -0.162 -10.015 -10.343 1.00 94.06 104 PHE A CA 1
ATOM 840 C C . PHE A 1 104 ? 0.359 -10.734 -11.599 1.00 94.06 104 PHE A C 1
ATOM 842 O O . PHE A 1 104 ? 0.336 -10.146 -12.675 1.00 94.06 104 PHE A O 1
ATOM 849 N N . LYS A 1 105 ? 0.743 -12.019 -11.514 1.00 90.81 105 LYS A N 1
ATOM 850 C CA . LYS A 1 105 ? 1.261 -12.794 -12.664 1.00 90.81 105 LYS A CA 1
ATOM 851 C C . LYS A 1 105 ? 0.363 -12.756 -13.906 1.00 90.81 105 LYS A C 1
ATOM 853 O O . LYS A 1 105 ? 0.859 -12.816 -15.020 1.00 90.81 105 LYS A O 1
ATOM 858 N N . ASN A 1 106 ? -0.949 -12.649 -13.700 1.00 89.00 106 ASN A N 1
ATOM 859 C CA . ASN A 1 106 ? -1.952 -12.617 -14.765 1.00 89.00 106 ASN A CA 1
ATOM 860 C C . ASN A 1 106 ? -2.614 -11.237 -14.914 1.00 89.00 106 ASN A C 1
ATOM 862 O O . ASN A 1 106 ? -3.694 -11.140 -15.488 1.00 89.00 106 ASN A O 1
ATOM 866 N N . VAL A 1 107 ? -2.023 -10.182 -14.347 1.00 92.31 107 VAL A N 1
ATOM 867 C CA . VAL A 1 107 ? -2.566 -8.819 -14.384 1.00 92.31 107 VAL A CA 1
ATOM 868 C C . VAL A 1 107 ? -1.671 -7.971 -15.294 1.00 92.31 107 VAL A C 1
ATOM 870 O O . VAL A 1 107 ? -0.584 -7.578 -14.867 1.00 92.31 107 VAL A O 1
ATOM 873 N N . PRO A 1 108 ? -2.099 -7.673 -16.537 1.00 92.25 108 PRO A N 1
ATOM 874 C CA . PRO A 1 108 ? -1.292 -6.921 -17.501 1.00 92.25 108 PRO A CA 1
ATOM 875 C C . PRO A 1 108 ? -0.824 -5.560 -16.978 1.00 92.25 108 PRO A C 1
ATOM 877 O O . PRO A 1 108 ? 0.325 -5.186 -17.202 1.00 92.25 108 PRO A O 1
ATOM 880 N N . ASP A 1 109 ? -1.674 -4.868 -16.210 1.00 91.31 109 ASP A N 1
ATOM 881 C CA . ASP A 1 109 ? -1.378 -3.558 -15.618 1.00 91.31 109 ASP A CA 1
ATOM 882 C C . ASP A 1 109 ? -0.069 -3.547 -14.811 1.00 91.31 109 ASP A C 1
ATOM 884 O O . ASP A 1 109 ? 0.635 -2.539 -14.798 1.00 91.31 109 ASP A O 1
ATOM 888 N N . PHE A 1 110 ? 0.289 -4.659 -14.155 1.00 94.00 110 PHE A N 1
ATOM 889 C CA . PHE A 1 110 ? 1.549 -4.759 -13.413 1.00 94.00 110 PHE A CA 1
ATOM 890 C C . PHE A 1 110 ? 2.769 -4.720 -14.344 1.00 94.00 110 PHE A C 1
ATOM 892 O O . PHE A 1 110 ? 3.736 -4.012 -14.065 1.00 94.00 110 PHE A O 1
ATOM 899 N N . TYR A 1 111 ? 2.723 -5.443 -15.462 1.00 94.56 111 TYR A N 1
ATOM 900 C CA . TYR A 1 111 ? 3.837 -5.516 -16.409 1.00 94.56 111 TYR A CA 1
ATOM 901 C C . TYR A 1 111 ? 3.958 -4.257 -17.266 1.00 94.56 111 TYR A C 1
ATOM 903 O O . TYR A 1 111 ? 5.075 -3.832 -17.550 1.00 94.56 111 TYR A O 1
ATOM 911 N N . ILE A 1 112 ? 2.832 -3.629 -17.617 1.00 93.56 112 ILE A N 1
ATOM 912 C CA . ILE A 1 112 ? 2.821 -2.315 -18.275 1.00 93.56 112 ILE A CA 1
ATOM 913 C C . ILE A 1 112 ? 3.500 -1.288 -17.367 1.00 93.56 112 ILE A C 1
ATOM 915 O O . ILE A 1 112 ? 4.453 -0.633 -17.775 1.00 93.56 112 ILE A O 1
ATOM 919 N N . MET A 1 113 ? 3.098 -1.233 -16.095 1.00 91.56 113 MET A N 1
ATOM 920 C CA . MET A 1 113 ? 3.719 -0.354 -15.106 1.00 91.56 113 MET A CA 1
ATOM 921 C C . MET A 1 113 ? 5.225 -0.610 -14.942 1.00 91.56 113 MET A C 1
ATOM 923 O O . MET A 1 113 ? 5.997 0.334 -14.773 1.00 91.56 113 MET A O 1
ATOM 927 N N . TRP A 1 114 ? 5.661 -1.873 -14.971 1.00 94.50 114 TRP A N 1
ATOM 928 C CA . TRP A 1 114 ? 7.085 -2.203 -14.913 1.00 94.50 114 TRP A CA 1
ATOM 929 C C . TRP A 1 114 ? 7.823 -1.690 -16.157 1.00 94.50 114 TRP A C 1
ATOM 931 O O . TRP A 1 114 ? 8.855 -1.031 -16.030 1.00 94.50 114 TRP A O 1
ATOM 941 N N . ALA A 1 115 ? 7.280 -1.929 -17.352 1.00 93.94 115 ALA A N 1
ATOM 942 C CA . ALA A 1 115 ? 7.859 -1.437 -18.598 1.00 93.94 115 ALA A CA 1
ATOM 943 C C . ALA A 1 115 ? 7.975 0.098 -18.607 1.00 93.94 115 ALA A C 1
ATOM 945 O O . ALA A 1 115 ? 9.049 0.623 -18.905 1.00 93.94 115 ALA A O 1
ATOM 946 N N . ASP A 1 116 ? 6.928 0.810 -18.179 1.00 92.75 116 ASP A N 1
ATOM 947 C CA . ASP A 1 116 ? 6.931 2.272 -18.054 1.00 92.75 116 ASP A CA 1
ATOM 948 C C . ASP A 1 116 ? 8.022 2.758 -17.089 1.00 92.75 116 ASP A C 1
ATOM 950 O O . ASP A 1 116 ? 8.728 3.733 -17.365 1.00 92.75 116 ASP A O 1
ATOM 954 N N . HIS A 1 117 ? 8.207 2.062 -15.960 1.00 92.06 117 HIS A N 1
ATOM 955 C CA . HIS A 1 117 ? 9.256 2.389 -14.997 1.00 92.06 117 HIS A CA 1
ATOM 956 C C . HIS A 1 117 ? 10.662 2.250 -15.600 1.00 92.06 117 HIS A C 1
ATOM 958 O O . HIS A 1 117 ? 11.505 3.131 -15.406 1.00 92.06 117 HIS A O 1
ATOM 964 N N . LEU A 1 118 ? 10.910 1.173 -16.351 1.00 90.88 118 LEU A N 1
ATOM 965 C CA . LEU A 1 118 ? 12.189 0.940 -17.025 1.00 90.88 118 LEU A CA 1
ATOM 966 C C . LEU A 1 118 ? 12.445 1.979 -18.122 1.00 90.88 118 LEU A C 1
ATOM 968 O O . LEU A 1 118 ? 13.520 2.581 -18.143 1.00 90.88 118 LEU A O 1
ATOM 972 N N . GLY A 1 119 ? 11.449 2.259 -18.965 1.00 89.88 119 GLY A N 1
ATOM 973 C CA . GLY A 1 119 ? 11.559 3.271 -20.017 1.00 89.88 119 GLY A CA 1
ATOM 974 C C . GLY A 1 119 ? 11.840 4.669 -19.457 1.00 89.88 119 GLY A C 1
ATOM 975 O O . GLY A 1 119 ? 12.720 5.380 -19.942 1.00 89.88 119 GLY A O 1
ATOM 976 N N . ALA A 1 120 ? 11.176 5.052 -18.361 1.00 88.00 120 ALA A N 1
ATOM 977 C CA . ALA A 1 120 ? 11.436 6.327 -17.693 1.00 88.00 120 ALA A CA 1
ATOM 978 C C . ALA A 1 120 ? 12.866 6.429 -17.126 1.00 88.00 120 ALA A C 1
ATOM 980 O O . ALA A 1 120 ? 13.446 7.520 -17.102 1.00 88.00 120 ALA A O 1
ATOM 981 N N . LYS A 1 121 ? 13.450 5.315 -16.663 1.00 85.06 121 LYS A N 1
ATOM 982 C CA . LYS A 1 121 ? 14.848 5.265 -16.200 1.00 85.06 121 LYS A CA 1
ATOM 983 C C . LYS A 1 121 ? 15.833 5.423 -17.355 1.00 85.06 121 LYS A C 1
ATOM 985 O O . LYS A 1 121 ? 16.801 6.170 -17.215 1.00 85.06 121 LYS A O 1
ATOM 990 N N . GLU A 1 122 ? 15.576 4.773 -18.485 1.00 81.44 122 GLU A N 1
ATOM 991 C CA . GLU A 1 122 ? 16.414 4.878 -19.681 1.00 81.44 122 GLU A CA 1
ATOM 992 C C . GLU A 1 122 ? 16.450 6.315 -20.216 1.00 81.44 122 GLU A C 1
ATOM 994 O O . GLU A 1 122 ? 17.533 6.879 -20.383 1.00 81.44 122 GLU A O 1
ATOM 999 N N . ILE A 1 123 ? 15.290 6.965 -20.353 1.00 80.69 123 ILE A N 1
ATOM 1000 C CA . ILE A 1 123 ? 15.196 8.368 -20.791 1.00 80.69 123 ILE A CA 1
ATOM 1001 C C . ILE A 1 123 ? 15.994 9.293 -19.864 1.00 80.69 123 ILE A C 1
ATOM 1003 O O . ILE A 1 123 ? 16.774 10.126 -20.330 1.00 80.69 123 ILE A O 1
ATOM 1007 N N . LYS A 1 124 ? 15.852 9.131 -18.541 1.00 75.94 124 LYS A N 1
ATOM 1008 C CA . LYS A 1 124 ? 16.633 9.909 -17.565 1.00 75.94 124 LYS A CA 1
ATOM 1009 C C . LYS A 1 124 ? 18.137 9.694 -17.725 1.00 75.94 124 LYS A C 1
ATOM 1011 O O . LYS A 1 124 ? 18.891 10.650 -17.596 1.00 75.94 124 LYS A O 1
ATOM 1016 N N . SER A 1 125 ? 18.576 8.467 -18.010 1.00 73.88 125 SER A N 1
ATOM 1017 C CA . SER A 1 125 ? 19.999 8.163 -18.197 1.00 73.88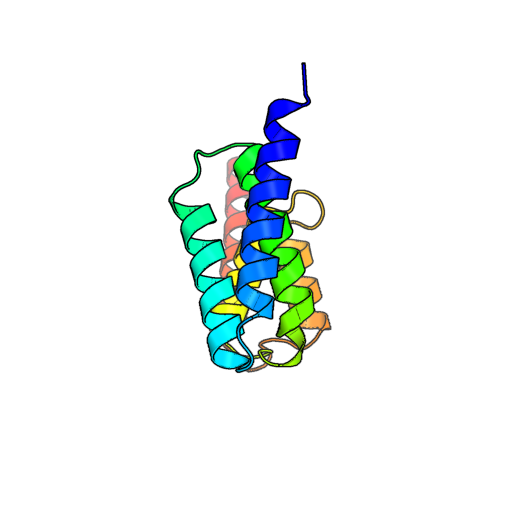 125 SER A CA 1
ATOM 1018 C C . SER A 1 125 ? 20.605 8.828 -19.438 1.00 73.88 125 SER A C 1
ATOM 1020 O O . SER A 1 125 ? 21.788 9.160 -19.430 1.00 73.88 125 SER A O 1
ATOM 1022 N N . ILE A 1 126 ? 19.796 9.051 -20.478 1.00 74.94 126 ILE A N 1
ATOM 1023 C CA . ILE A 1 126 ? 20.212 9.708 -21.723 1.00 74.94 126 ILE A CA 1
ATOM 1024 C C . ILE A 1 126 ? 20.299 11.226 -21.532 1.00 74.94 126 ILE A C 1
ATOM 1026 O O . ILE A 1 126 ? 21.241 11.838 -22.013 1.00 74.94 126 ILE A O 1
ATOM 1030 N N . LEU A 1 127 ? 19.362 11.828 -20.793 1.00 68.50 127 LEU A N 1
ATOM 1031 C CA . LEU A 1 127 ? 19.291 13.282 -20.576 1.00 68.50 127 LEU A CA 1
ATOM 1032 C C . LEU A 1 127 ? 20.366 13.851 -19.630 1.00 68.50 127 LEU A C 1
ATOM 1034 O O . LEU A 1 127 ? 20.508 15.067 -19.542 1.00 68.50 127 LEU A O 1
ATOM 1038 N N . ILE A 1 128 ? 21.076 12.999 -18.887 1.00 67.88 128 ILE A N 1
ATOM 1039 C CA . ILE A 1 128 ? 22.143 13.401 -17.946 1.00 67.88 128 ILE A CA 1
ATOM 1040 C C . ILE A 1 128 ? 23.544 13.206 -18.572 1.00 67.88 128 ILE A C 1
ATOM 1042 O O . ILE A 1 128 ? 24.556 13.500 -17.937 1.00 67.88 128 ILE A O 1
ATOM 1046 N N . ARG A 1 129 ? 23.616 12.716 -19.814 1.00 52.97 129 ARG A N 1
ATOM 1047 C CA . ARG A 1 129 ? 24.847 12.645 -20.614 1.00 52.97 129 ARG A CA 1
ATOM 1048 C C . ARG A 1 129 ? 24.968 13.859 -21.521 1.00 52.97 129 ARG A C 1
ATOM 1050 O O . ARG A 1 129 ? 26.125 14.276 -21.734 1.00 52.97 129 ARG A O 1
#

Secondary structure (DSSP, 8-state):
--HHHHHHHHHHHHHHHHHHHT--SHHHHHHHHHHHHHHHHHHSPSSHHHHHHHHHHHHHHHHHHGGG-TT-HHHHHHHHHHHHH-TTTHHHHHHHHHHHTTTTTT-HHHHHHHHHHHHHHHHHHHHT-

Foldseek 3Di:
DPPPLVVVLVVLLVVLVVVLVPDPDPVVSLVSLLVSLVCLVVPDDDDDSSLSNSLVSLVVSCVVCVVPQLQPPSPVVSLVSNQVSDPPCHNVNSLVVSVVVVGNVVPVVSVVVVVVVVVVVVVVVVVVD

pLDDT: mean 89.69, std 10.77, range [40.66, 98.06]

Sequence (129 aa):
MSTSTAKTTEDNFRYVQKAAKSIDDIEKRFVFVYRQILTFEECMEEGPKKNQTVKMLVTWALNEFGGGYKSDKRMLDLWKLMGKYSNTIGMDGVLENVHRLGFFKNVPDFYIMWADHLGAKEIKSILIR

Radius of gyration: 16.12 Å; chains: 1; bounding box: 40×34×41 Å

Organism: Meloidogyne enterolobii (NCBI:txid390850)